Protein AF-K1TZE6-F1 (afdb_monomer)

Radius of gyration: 14.17 Å; Cα contacts (8 Å, |Δi|>4): 193; chains: 1; bounding box: 41×31×33 Å

Structure (mmCIF, N/CA/C/O backbone):
data_AF-K1TZE6-F1
#
_entry.id   AF-K1TZE6-F1
#
loop_
_atom_site.group_PDB
_atom_site.id
_atom_site.type_symbol
_atom_site.label_atom_id
_atom_site.label_alt_id
_atom_site.label_comp_id
_atom_site.label_asym_id
_atom_site.label_entity_id
_atom_site.label_seq_id
_atom_site.pdbx_PDB_ins_code
_atom_site.Cartn_x
_atom_site.Cartn_y
_atom_site.Cartn_z
_atom_site.occupancy
_atom_site.B_iso_or_equiv
_atom_site.auth_seq_id
_atom_site.auth_comp_id
_atom_site.auth_asym_id
_atom_site.auth_atom_id
_atom_site.pdbx_PDB_model_num
ATOM 1 N N . SER A 1 1 ? 0.330 11.612 10.617 1.00 61.56 1 SER A N 1
ATOM 2 C CA . SER A 1 1 ? -0.274 10.270 10.456 1.00 61.56 1 SER A CA 1
ATOM 3 C C . SER A 1 1 ? -0.249 9.932 8.981 1.00 61.56 1 SER A C 1
ATOM 5 O O . SER A 1 1 ? -0.617 10.808 8.210 1.00 61.56 1 SER A O 1
ATOM 7 N N . ALA A 1 2 ? 0.176 8.726 8.585 1.00 78.31 2 ALA A N 1
ATOM 8 C CA . ALA A 1 2 ? 0.125 8.297 7.179 1.00 78.31 2 ALA A CA 1
ATOM 9 C C . ALA A 1 2 ? -1.289 7.874 6.734 1.00 78.31 2 ALA A C 1
ATOM 11 O O . ALA A 1 2 ? -1.520 7.596 5.562 1.00 78.31 2 ALA A O 1
ATOM 12 N N . VAL A 1 3 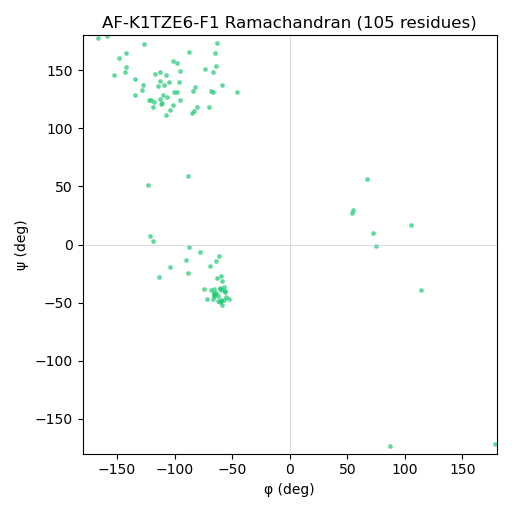? -2.233 7.826 7.682 1.00 94.31 3 VAL A N 1
ATOM 13 C CA . VAL A 1 3 ? -3.627 7.452 7.447 1.00 94.31 3 VAL A CA 1
ATOM 14 C C . VAL A 1 3 ? -4.480 8.700 7.248 1.00 94.31 3 VAL A C 1
ATOM 16 O O . VAL A 1 3 ? -4.539 9.557 8.138 1.00 94.31 3 VAL A O 1
ATOM 19 N N . ARG A 1 4 ? -5.187 8.757 6.121 1.00 96.56 4 ARG A N 1
ATOM 20 C CA . ARG A 1 4 ? -6.282 9.690 5.855 1.00 96.56 4 ARG A CA 1
ATOM 21 C C . ARG A 1 4 ? -7.608 8.964 6.055 1.00 96.56 4 ARG A C 1
ATOM 23 O O . ARG A 1 4 ? -7.798 7.888 5.508 1.00 96.56 4 ARG A O 1
ATOM 30 N N . TYR A 1 5 ? -8.533 9.558 6.800 1.00 97.62 5 TYR A N 1
ATOM 31 C CA . TYR A 1 5 ? -9.884 9.017 6.951 1.00 97.62 5 TYR A CA 1
ATOM 32 C C . TYR A 1 5 ? -10.880 9.826 6.124 1.00 97.62 5 TYR A C 1
ATOM 34 O O . TYR A 1 5 ? -10.803 11.056 6.083 1.00 97.62 5 TYR A O 1
ATOM 42 N N . VAL A 1 6 ? -11.820 9.128 5.500 1.00 97.81 6 VAL A N 1
ATOM 43 C CA . VAL A 1 6 ? -12.963 9.689 4.778 1.00 97.81 6 VAL A CA 1
ATOM 44 C C . VAL A 1 6 ? -14.218 9.014 5.313 1.00 97.81 6 VAL A C 1
ATOM 46 O O . VAL A 1 6 ? -14.244 7.796 5.458 1.00 97.81 6 VAL A O 1
ATOM 49 N N . VAL A 1 7 ? -15.251 9.791 5.632 1.00 98.12 7 VAL A N 1
ATOM 50 C CA . VAL A 1 7 ? -16.551 9.253 6.051 1.00 98.12 7 VAL A CA 1
ATOM 51 C C . VAL A 1 7 ? -17.559 9.553 4.955 1.00 98.12 7 VAL A C 1
ATOM 53 O O . VAL A 1 7 ? -17.739 10.709 4.584 1.00 98.12 7 VAL A O 1
ATOM 56 N N . THR A 1 8 ? -18.183 8.513 4.414 1.00 97.12 8 THR A N 1
ATOM 57 C CA . THR A 1 8 ? -19.178 8.619 3.342 1.00 97.12 8 THR A CA 1
ATOM 58 C C . THR A 1 8 ? -20.143 7.440 3.410 1.00 97.12 8 THR A C 1
ATOM 60 O O . THR A 1 8 ? -19.758 6.352 3.834 1.00 97.12 8 THR A O 1
ATOM 63 N N . GLY A 1 9 ? -21.415 7.649 3.058 1.00 96.31 9 GLY A N 1
ATOM 64 C CA . GLY A 1 9 ? -22.432 6.586 3.078 1.00 96.31 9 GLY A CA 1
ATOM 65 C C . GLY A 1 9 ? -22.580 5.873 4.432 1.00 96.31 9 GLY A C 1
ATOM 66 O O . GLY A 1 9 ? -22.854 4.678 4.468 1.00 96.31 9 GLY A O 1
ATOM 67 N N . GLY A 1 10 ? -22.319 6.568 5.546 1.00 97.56 10 GLY A N 1
ATOM 68 C CA . GLY A 1 10 ? -22.339 5.978 6.892 1.00 97.56 10 GLY A CA 1
ATOM 69 C C . GLY A 1 10 ? -21.170 5.036 7.207 1.00 97.56 10 GLY A C 1
ATOM 70 O O . GLY A 1 10 ? -21.197 4.371 8.237 1.00 97.56 10 GLY A O 1
ATOM 71 N N . ARG A 1 11 ? -20.144 4.973 6.350 1.00 98.25 11 ARG A N 1
ATOM 72 C CA . ARG A 1 11 ? -18.930 4.169 6.540 1.00 98.25 11 ARG A CA 1
ATOM 73 C C . ARG A 1 11 ? -17.700 5.061 6.643 1.00 98.25 11 ARG A C 1
ATOM 75 O O . ARG A 1 11 ? -17.611 6.103 5.994 1.00 98.25 11 ARG A O 1
ATOM 82 N N . LYS A 1 12 ? -16.724 4.638 7.437 1.00 98.56 12 LYS A N 1
ATOM 83 C CA . LYS A 1 12 ? -15.401 5.247 7.548 1.00 98.56 12 LYS A CA 1
ATOM 84 C C . LYS A 1 12 ? -14.396 4.427 6.746 1.00 98.56 12 LYS A C 1
ATOM 86 O O . LYS A 1 12 ? -14.151 3.265 7.047 1.00 98.56 12 LYS A O 1
ATOM 91 N N . ILE A 1 13 ? -13.773 5.069 5.771 1.00 98.62 13 ILE A N 1
ATOM 92 C CA . ILE A 1 13 ? -12.729 4.507 4.919 1.00 98.62 13 ILE A CA 1
ATOM 93 C C . ILE A 1 13 ? -11.395 5.113 5.351 1.00 98.62 13 ILE A C 1
ATOM 95 O O . ILE A 1 13 ? -11.258 6.336 5.432 1.00 98.62 13 ILE A O 1
ATOM 99 N N . ALA A 1 14 ? -10.412 4.272 5.643 1.00 98.56 14 ALA A N 1
ATOM 100 C CA . ALA A 1 14 ? -9.035 4.678 5.859 1.00 98.56 14 ALA A CA 1
ATOM 101 C C . ALA A 1 14 ? -8.219 4.464 4.586 1.00 98.56 14 ALA A C 1
ATOM 103 O O . ALA A 1 14 ? -8.235 3.386 4.006 1.00 98.56 14 ALA A O 1
ATOM 104 N N . ILE A 1 15 ? -7.463 5.476 4.183 1.00 98.38 15 ILE A N 1
ATOM 105 C CA . ILE A 1 15 ? -6.495 5.406 3.094 1.00 98.38 15 ILE A CA 1
ATOM 106 C C . ILE A 1 15 ? -5.115 5.532 3.726 1.00 98.38 15 ILE A C 1
ATOM 108 O O . ILE A 1 15 ? -4.832 6.523 4.404 1.00 98.38 15 ILE A O 1
ATOM 112 N N . VAL A 1 16 ? -4.270 4.525 3.534 1.00 97.81 16 VAL A N 1
ATOM 113 C CA . VAL A 1 16 ? -2.883 4.528 4.004 1.00 97.81 16 VAL A CA 1
ATOM 114 C C . VAL A 1 16 ? -1.990 4.563 2.777 1.00 97.81 16 VAL A C 1
ATOM 116 O O . VAL A 1 16 ? -2.141 3.719 1.897 1.00 97.81 16 VAL A O 1
ATOM 119 N N . SER A 1 17 ? -1.090 5.542 2.695 1.00 96.50 17 SER A N 1
ATOM 120 C CA . SER A 1 17 ? -0.255 5.740 1.507 1.00 96.50 17 SER A CA 1
ATOM 121 C C . SER A 1 17 ? 1.221 5.489 1.785 1.00 96.50 17 SER A C 1
ATOM 123 O O . SER A 1 17 ? 1.749 5.950 2.800 1.00 96.50 17 SER A O 1
ATOM 125 N N . ALA A 1 18 ? 1.888 4.791 0.868 1.00 95.38 18 ALA A N 1
ATOM 126 C CA . ALA A 1 18 ? 3.328 4.559 0.906 1.00 95.38 18 ALA A CA 1
ATOM 127 C C . ALA A 1 18 ? 3.945 4.614 -0.496 1.00 95.38 18 ALA A C 1
ATOM 129 O O . ALA A 1 18 ? 3.247 4.560 -1.509 1.00 95.38 18 ALA A O 1
ATOM 130 N N . THR A 1 19 ? 5.268 4.732 -0.538 1.00 94.12 19 THR A N 1
ATOM 131 C CA . THR A 1 19 ? 6.042 4.763 -1.775 1.00 94.12 19 THR A CA 1
ATOM 132 C C . THR A 1 19 ? 7.159 3.724 -1.750 1.00 94.12 19 THR A C 1
ATOM 134 O O . THR A 1 19 ? 7.820 3.550 -0.724 1.00 94.12 19 THR A O 1
ATOM 137 N N . GLU A 1 20 ? 7.349 3.026 -2.862 1.00 92.94 20 GLU A N 1
ATOM 138 C CA . GLU A 1 20 ? 8.433 2.060 -3.074 1.00 92.94 20 GLU A CA 1
ATOM 139 C C . GLU A 1 20 ? 9.546 2.632 -3.969 1.00 92.94 20 GLU A C 1
ATOM 141 O O . GLU A 1 20 ? 10.679 2.162 -3.907 1.00 92.94 20 GLU A O 1
ATOM 146 N N . ILE A 1 21 ? 9.245 3.683 -4.741 1.00 87.06 21 ILE A N 1
ATOM 147 C CA . ILE A 1 21 ? 10.136 4.224 -5.774 1.00 87.06 21 ILE A CA 1
ATOM 148 C C . ILE A 1 21 ? 11.423 4.805 -5.204 1.00 87.06 21 ILE A C 1
ATOM 150 O O . ILE A 1 21 ? 11.564 5.109 -4.017 1.00 87.06 21 ILE A O 1
ATOM 154 N N . GLU A 1 22 ? 12.348 5.000 -6.144 1.00 79.06 22 GLU A N 1
ATOM 155 C CA . GLU A 1 22 ? 13.752 5.295 -5.910 1.00 79.06 22 GLU A CA 1
ATOM 156 C C . GLU A 1 22 ? 14.489 4.108 -5.265 1.00 79.06 22 GLU A C 1
ATOM 158 O O . GLU A 1 22 ? 15.113 4.195 -4.207 1.00 79.06 22 GLU A O 1
ATOM 163 N N . ARG A 1 23 ? 14.428 2.960 -5.949 1.00 71.44 23 ARG A N 1
ATOM 164 C CA . ARG A 1 23 ? 15.121 1.728 -5.538 1.00 71.44 23 ARG A CA 1
ATOM 165 C C . ARG A 1 23 ? 16.636 1.905 -5.426 1.00 71.44 23 ARG A C 1
ATOM 167 O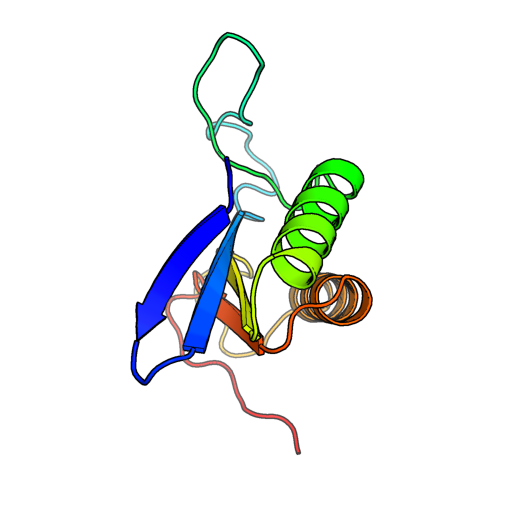 O . ARG A 1 23 ? 17.267 1.257 -4.601 1.00 71.44 23 ARG A O 1
ATOM 174 N N . PHE A 1 24 ? 17.203 2.788 -6.251 1.00 71.44 24 PHE A N 1
ATOM 175 C CA . PHE A 1 24 ? 18.653 2.973 -6.388 1.00 71.44 24 PHE A CA 1
ATOM 176 C C . PHE A 1 24 ? 19.157 4.336 -5.910 1.00 71.44 24 PHE A C 1
ATOM 178 O O . PHE A 1 24 ? 20.301 4.462 -5.486 1.00 71.44 24 PHE A O 1
ATOM 185 N N . TYR A 1 25 ? 18.308 5.359 -5.969 1.00 72.94 25 TYR A N 1
ATOM 186 C CA . TYR A 1 25 ? 18.635 6.713 -5.535 1.00 72.94 25 TYR A CA 1
ATOM 187 C C . TYR A 1 25 ? 17.789 7.044 -4.305 1.00 72.94 25 TYR A C 1
ATOM 189 O O . TYR A 1 25 ? 16.691 6.534 -4.165 1.00 72.94 25 TYR A O 1
ATOM 197 N N . HIS A 1 26 ? 18.264 7.856 -3.366 1.00 77.94 26 HIS A N 1
ATOM 198 C CA . HIS A 1 26 ? 17.514 8.138 -2.132 1.00 77.94 26 HIS A CA 1
ATOM 199 C C . HIS A 1 26 ? 17.272 9.636 -1.956 1.00 77.94 26 HIS A C 1
ATOM 201 O O . HIS A 1 26 ? 17.568 10.211 -0.907 1.00 77.94 26 HIS A O 1
ATOM 207 N N . PHE A 1 27 ? 16.740 10.276 -3.000 1.00 84.12 27 PHE A N 1
ATOM 208 C CA . PHE A 1 27 ? 16.410 11.698 -2.959 1.00 84.12 27 PHE A CA 1
ATOM 209 C C . PHE A 1 27 ? 15.188 11.954 -2.072 1.00 84.12 27 PHE A C 1
ATOM 211 O O . PHE A 1 27 ? 15.236 12.810 -1.182 1.00 84.12 27 PHE A O 1
ATOM 218 N N . THR A 1 28 ? 14.122 11.169 -2.232 1.00 86.38 28 THR A N 1
ATOM 219 C CA . THR A 1 28 ? 12.907 11.279 -1.429 1.00 86.38 28 THR A CA 1
ATOM 220 C C . THR A 1 28 ? 13.182 10.822 -0.004 1.00 86.38 28 THR A C 1
ATOM 222 O O . THR A 1 28 ? 13.518 9.669 0.277 1.00 86.38 28 THR A O 1
ATOM 225 N N . GLN A 1 29 ? 13.013 11.750 0.930 1.00 90.06 29 GLN A N 1
ATOM 226 C CA . GLN A 1 29 ? 13.316 11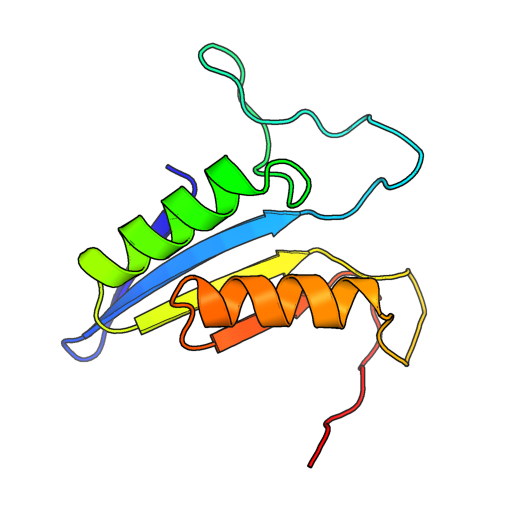.528 2.336 1.00 90.06 29 GLN A CA 1
ATOM 227 C C . GLN A 1 29 ? 12.165 10.806 3.038 1.00 90.06 29 GLN A C 1
ATOM 229 O O . GLN A 1 29 ? 10.996 11.171 2.888 1.00 90.06 29 GLN A O 1
ATOM 234 N N . LYS A 1 30 ? 12.496 9.795 3.850 1.00 90.38 30 LYS A N 1
ATOM 235 C CA . LYS A 1 30 ? 11.523 9.189 4.765 1.00 90.38 30 LYS A CA 1
ATOM 236 C C . LYS A 1 30 ? 11.101 10.189 5.843 1.00 90.38 30 L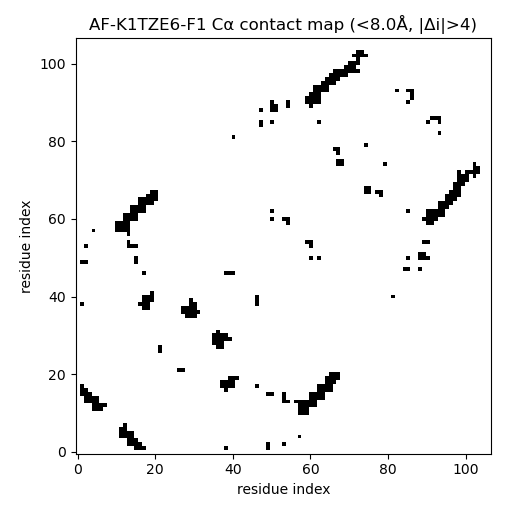YS A C 1
ATOM 238 O O . LYS A 1 30 ? 11.914 11.007 6.270 1.00 90.38 30 LYS A O 1
ATOM 243 N N . ALA A 1 31 ? 9.858 10.092 6.306 1.00 90.81 31 ALA A N 1
ATOM 244 C CA . ALA A 1 31 ? 9.393 10.870 7.450 1.00 90.81 31 ALA A CA 1
ATOM 245 C C . ALA A 1 31 ? 10.239 10.568 8.701 1.00 90.81 31 ALA A C 1
ATOM 247 O O . ALA A 1 31 ? 10.560 9.413 8.987 1.00 90.81 31 ALA A O 1
ATOM 248 N N . GLN A 1 32 ? 10.588 11.611 9.450 1.00 88.62 32 GLN A N 1
ATOM 249 C CA . GLN A 1 32 ? 11.296 11.521 10.727 1.00 88.62 32 GLN A CA 1
ATOM 250 C C . GLN A 1 32 ? 10.513 12.283 11.799 1.00 88.62 32 GLN A C 1
ATOM 252 O O . GLN A 1 32 ? 9.540 12.972 11.500 1.00 88.62 32 GLN A O 1
ATOM 257 N N . LYS A 1 33 ? 10.945 12.177 13.060 1.00 87.69 33 LYS A N 1
ATOM 258 C CA . LYS A 1 33 ? 10.289 12.853 14.189 1.00 87.69 33 LYS A CA 1
ATOM 2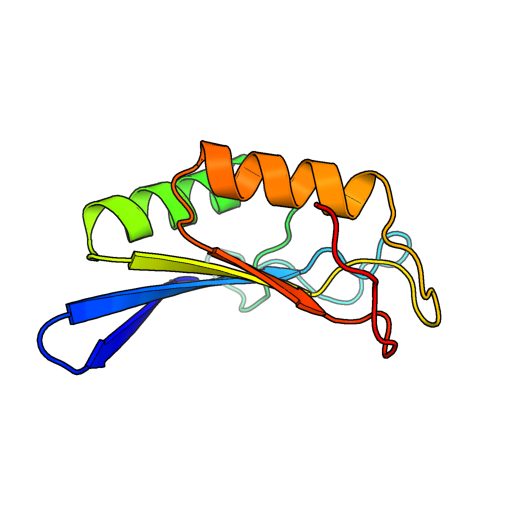59 C C . LYS A 1 33 ? 10.184 14.371 13.984 1.00 87.69 33 LYS A C 1
ATOM 261 O O . LYS A 1 33 ? 9.158 14.956 14.305 1.00 87.69 33 LYS A O 1
ATOM 266 N N . GLU A 1 34 ? 11.235 14.976 13.441 1.00 93.81 34 GLU A N 1
ATOM 267 C CA . GLU A 1 34 ? 11.395 16.435 13.347 1.00 93.81 34 GLU A CA 1
ATOM 268 C C . GLU A 1 34 ? 11.504 16.929 11.897 1.00 93.81 34 GLU A C 1
ATOM 270 O O . GLU A 1 34 ? 11.672 18.121 11.655 1.00 93.81 34 GLU A O 1
ATOM 275 N N . LYS A 1 35 ? 11.387 16.029 10.911 1.00 91.75 35 LYS A N 1
ATOM 276 C CA . LYS A 1 35 ? 11.508 16.364 9.489 1.00 91.75 35 LYS A CA 1
ATOM 277 C C . LYS A 1 35 ? 10.390 15.707 8.675 1.00 91.75 35 LYS A C 1
ATOM 279 O O . LYS A 1 35 ? 10.209 14.488 8.781 1.00 91.75 35 LYS A O 1
ATOM 284 N N . PRO A 1 36 ? 9.656 16.475 7.848 1.00 90.88 36 PRO A N 1
ATOM 285 C CA . PRO A 1 36 ? 8.640 15.912 6.973 1.00 90.88 36 PRO A CA 1
ATOM 286 C C . PRO A 1 36 ? 9.265 14.978 5.932 1.00 90.88 36 PRO A C 1
ATOM 288 O O . PRO A 1 36 ? 10.426 15.118 5.549 1.00 90.88 36 PRO A O 1
ATOM 291 N N . GLY A 1 37 ? 8.467 14.026 5.463 1.00 92.25 37 GLY A N 1
ATOM 292 C CA . GLY A 1 37 ? 8.876 13.064 4.452 1.00 92.25 37 GLY A CA 1
ATOM 293 C C . GLY A 1 37 ? 7.763 12.072 4.150 1.00 92.25 37 GLY A C 1
ATOM 294 O O . GLY A 1 37 ? 6.634 12.217 4.624 1.00 92.25 37 GLY A O 1
ATOM 295 N N . VAL A 1 38 ? 8.097 11.051 3.370 1.00 92.75 38 VAL A N 1
ATOM 296 C CA . VAL A 1 38 ? 7.148 10.022 2.932 1.00 92.75 38 VAL A CA 1
ATOM 297 C C . VAL A 1 38 ? 7.239 8.769 3.797 1.00 92.75 38 VAL A C 1
ATOM 299 O O . VAL A 1 38 ? 8.276 8.468 4.399 1.00 92.75 38 VAL A O 1
ATOM 302 N N . LEU A 1 39 ? 6.154 8.000 3.828 1.00 93.62 39 LEU A N 1
ATOM 303 C CA . LEU A 1 39 ? 6.210 6.624 4.296 1.00 93.62 39 LEU A CA 1
ATOM 304 C C . LEU A 1 39 ? 6.729 5.747 3.156 1.00 93.62 39 LEU A C 1
ATOM 306 O O . LEU A 1 39 ? 6.131 5.688 2.085 1.00 93.62 39 LEU A O 1
ATOM 310 N N . LYS A 1 40 ? 7.870 5.105 3.388 1.00 93.19 40 LYS A N 1
ATOM 311 C CA . LYS A 1 40 ? 8.507 4.188 2.437 1.00 93.19 40 LYS A CA 1
ATOM 312 C C . LYS A 1 40 ? 8.137 2.739 2.755 1.00 93.19 40 LYS A C 1
ATOM 314 O O . LYS A 1 40 ? 8.128 2.394 3.936 1.00 93.19 40 LYS A O 1
ATOM 319 N N . THR A 1 41 ? 7.884 1.902 1.749 1.00 92.81 41 THR A N 1
ATOM 320 C CA . THR A 1 41 ? 7.521 0.480 1.946 1.00 92.81 41 THR A CA 1
ATOM 321 C C . THR A 1 41 ? 8.638 -0.319 2.620 1.00 92.81 41 THR A C 1
ATOM 323 O O . THR A 1 41 ? 8.356 -1.209 3.414 1.00 92.81 41 THR A O 1
ATOM 326 N N . GLN A 1 42 ? 9.898 0.084 2.421 1.00 90.69 42 GLN A N 1
ATOM 327 C CA . GLN A 1 42 ? 11.074 -0.489 3.086 1.00 90.69 42 GLN A CA 1
ATOM 328 C C . GLN A 1 42 ? 11.072 -0.268 4.616 1.00 90.69 42 GLN A C 1
ATOM 330 O O . GLN A 1 42 ? 11.836 -0.900 5.340 1.00 90.69 42 GLN A O 1
ATOM 335 N N . GLN A 1 43 ? 10.218 0.622 5.142 1.00 91.62 43 GLN A N 1
ATOM 336 C CA . GLN A 1 43 ? 9.962 0.756 6.582 1.00 91.62 43 GLN A CA 1
ATOM 337 C C . GLN A 1 43 ? 8.830 -0.185 7.003 1.00 91.62 43 GLN A C 1
ATOM 339 O O . GLN A 1 43 ? 7.797 0.254 7.511 1.00 91.62 43 GLN A O 1
ATOM 344 N N . GLU A 1 44 ? 9.032 -1.478 6.768 1.00 92.12 44 GLU A N 1
ATOM 345 C CA . GLU A 1 44 ? 7.990 -2.503 6.820 1.00 92.12 44 GLU A CA 1
ATOM 346 C C . GLU A 1 44 ? 7.186 -2.498 8.129 1.00 92.12 44 GLU A C 1
ATOM 348 O O . GLU A 1 44 ? 5.956 -2.480 8.113 1.00 92.12 44 GLU A O 1
ATOM 353 N N . GLU A 1 45 ? 7.866 -2.427 9.273 1.00 94.00 45 GLU A N 1
ATOM 354 C CA . GLU A 1 45 ? 7.213 -2.415 10.587 1.00 94.00 45 GLU A CA 1
ATOM 355 C C . GLU A 1 45 ? 6.362 -1.163 10.816 1.00 94.00 45 GLU A C 1
ATOM 357 O O . GLU A 1 45 ? 5.263 -1.233 11.375 1.00 94.00 45 GLU A O 1
ATOM 362 N N . VAL A 1 46 ? 6.832 -0.005 10.341 1.00 93.31 46 VAL A N 1
ATOM 363 C CA . VAL A 1 46 ? 6.060 1.241 10.401 1.00 93.31 46 VAL A CA 1
ATOM 364 C C . VAL A 1 46 ? 4.842 1.119 9.492 1.00 93.31 46 VAL A C 1
ATOM 366 O O . VAL A 1 46 ? 3.729 1.401 9.928 1.00 93.31 46 VAL A O 1
ATOM 369 N N . TRP A 1 47 ? 5.027 0.631 8.266 1.00 93.62 47 TRP A N 1
ATOM 370 C CA . TRP A 1 47 ? 3.950 0.439 7.300 1.00 93.62 47 TRP A CA 1
ATOM 371 C C . TRP A 1 47 ? 2.855 -0.501 7.825 1.00 93.62 47 TRP A C 1
ATOM 373 O O . TRP A 1 47 ? 1.686 -0.114 7.912 1.00 93.62 47 TRP A O 1
ATOM 383 N N . LYS A 1 48 ? 3.237 -1.694 8.297 1.00 96.00 48 LYS A N 1
ATOM 384 C CA . LYS A 1 48 ? 2.330 -2.666 8.925 1.00 96.00 48 LYS A CA 1
ATOM 385 C C . LYS A 1 48 ? 1.588 -2.067 10.116 1.00 96.00 48 LYS A C 1
ATOM 387 O O . LYS A 1 48 ? 0.398 -2.325 10.295 1.00 96.00 48 LYS A O 1
ATOM 392 N N . LYS A 1 49 ? 2.266 -1.271 10.949 1.00 96.25 49 LYS A N 1
ATOM 393 C CA . LYS A 1 49 ? 1.646 -0.612 12.105 1.00 96.25 49 LYS A CA 1
ATOM 394 C C . LYS A 1 49 ? 0.579 0.400 11.684 1.00 96.25 49 LYS A C 1
ATOM 396 O O . LYS A 1 49 ? -0.475 0.449 12.318 1.00 96.25 49 LYS A O 1
ATOM 401 N N . GLU A 1 50 ? 0.822 1.188 10.637 1.00 96.81 50 GLU A N 1
ATOM 402 C CA . GLU A 1 50 ? -0.154 2.155 10.119 1.00 96.81 50 GLU A CA 1
ATOM 403 C C . GLU A 1 50 ? -1.391 1.448 9.542 1.00 96.81 50 GLU A C 1
ATOM 405 O O . GLU A 1 50 ? -2.510 1.841 9.875 1.00 96.81 50 GLU A O 1
ATOM 410 N N . LEU A 1 51 ? -1.207 0.362 8.778 1.00 97.88 51 LEU A N 1
ATOM 411 C CA . LEU A 1 51 ? -2.303 -0.467 8.253 1.00 97.88 51 LEU A CA 1
ATOM 412 C C . LEU A 1 51 ? -3.128 -1.118 9.372 1.00 97.88 51 LEU A C 1
ATOM 414 O O . LEU A 1 51 ? -4.349 -0.970 9.412 1.00 97.88 51 LEU A O 1
ATOM 418 N N . LYS A 1 52 ? -2.471 -1.744 10.357 1.00 97.88 52 LYS A N 1
ATOM 419 C CA . LYS A 1 52 ? -3.155 -2.325 11.525 1.00 97.88 52 LYS A CA 1
ATOM 420 C C . LYS A 1 52 ? -3.909 -1.265 12.325 1.00 97.88 52 LYS A C 1
ATO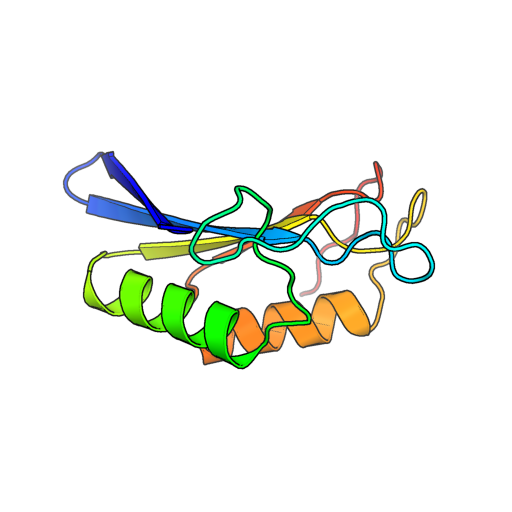M 422 O O . LYS A 1 52 ? -5.001 -1.528 12.828 1.00 97.88 52 LYS A O 1
ATOM 427 N N . ARG A 1 53 ? -3.349 -0.057 12.464 1.00 97.38 53 ARG A N 1
ATOM 428 C CA . ARG A 1 53 ? -4.046 1.059 13.117 1.00 97.38 53 ARG A CA 1
ATOM 429 C C . ARG A 1 53 ? -5.260 1.495 12.304 1.00 97.38 53 ARG A C 1
ATOM 431 O O . ARG A 1 53 ? -6.311 1.694 12.903 1.00 97.38 53 ARG A O 1
ATOM 438 N N . ALA A 1 54 ? -5.134 1.624 10.986 1.00 98.06 54 ALA A N 1
ATOM 439 C CA . ALA A 1 54 ? -6.249 1.948 10.103 1.00 98.06 54 ALA A CA 1
ATOM 440 C C . ALA A 1 54 ? -7.380 0.919 10.246 1.00 98.06 54 ALA A C 1
ATOM 442 O O . ALA A 1 54 ? -8.517 1.309 10.513 1.00 98.06 54 ALA A O 1
ATOM 443 N N . LYS A 1 55 ? -7.057 -0.382 10.215 1.00 98.31 55 LYS A N 1
ATOM 444 C CA . LYS A 1 55 ? -8.047 -1.463 10.344 1.00 98.31 55 LYS A CA 1
ATOM 445 C C . LYS A 1 55 ? -8.812 -1.427 11.664 1.00 98.31 55 LYS A C 1
ATOM 447 O O . LYS A 1 55 ? -10.011 -1.653 11.683 1.00 98.31 55 LYS A O 1
ATOM 452 N N . LYS A 1 56 ? -8.147 -1.080 12.769 1.00 98.06 56 LYS A N 1
ATOM 453 C CA . LYS A 1 56 ? -8.808 -0.929 14.080 1.00 98.06 56 LYS A CA 1
ATOM 454 C C . LYS A 1 56 ? -9.757 0.272 14.167 1.00 98.06 56 LYS A C 1
ATOM 456 O O . LYS A 1 56 ? -10.552 0.330 15.096 1.00 98.06 56 LYS A O 1
ATOM 461 N N . ASN A 1 57 ? -9.633 1.254 13.274 1.00 97.94 57 ASN A N 1
ATOM 462 C CA . ASN A 1 57 ? -10.291 2.559 13.399 1.00 97.94 57 ASN A CA 1
ATOM 463 C C . ASN A 1 57 ? -11.214 2.906 12.220 1.00 97.94 57 ASN A C 1
ATOM 465 O O . ASN A 1 57 ? -11.670 4.048 12.142 1.00 97.94 57 ASN A O 1
ATOM 469 N N . SER A 1 58 ? -11.464 1.979 11.294 1.00 98.44 58 SER A N 1
ATOM 470 C CA . SER A 1 58 ? -12.270 2.200 10.087 1.00 98.44 58 SER A CA 1
ATOM 471 C C . SER A 1 58 ? -13.002 0.927 9.666 1.00 98.44 58 SER A C 1
ATOM 473 O O . SER A 1 58 ? -12.618 -0.166 10.073 1.00 98.44 58 SER A O 1
ATOM 475 N N . ASP A 1 59 ? -14.052 1.079 8.860 1.00 98.62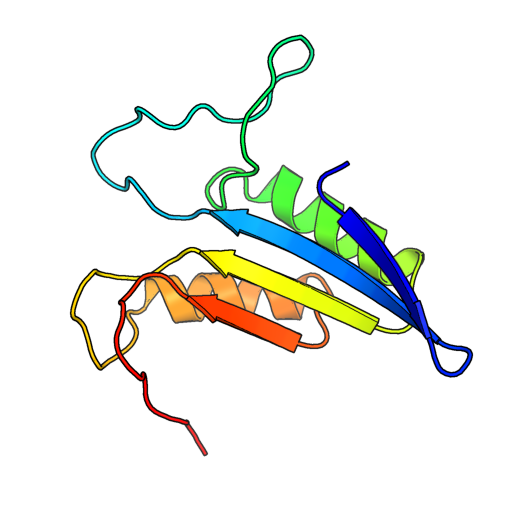 59 ASP A N 1
ATOM 476 C CA . ASP A 1 59 ? -14.795 -0.046 8.287 1.00 98.62 59 ASP A CA 1
ATOM 477 C C . ASP A 1 59 ? -14.005 -0.707 7.151 1.00 98.62 59 ASP A C 1
ATOM 479 O O . ASP A 1 59 ? -14.005 -1.931 7.027 1.00 98.62 59 ASP A O 1
ATOM 483 N N . TYR A 1 60 ? -13.311 0.110 6.351 1.00 98.62 60 TYR A N 1
ATOM 484 C CA . TYR A 1 60 ? -12.520 -0.328 5.202 1.00 98.62 60 TYR A CA 1
ATOM 485 C C . TYR A 1 60 ? -11.154 0.349 5.169 1.00 98.62 60 TYR A C 1
ATOM 487 O O . TYR A 1 60 ? -11.043 1.548 5.435 1.00 98.62 60 TYR A O 1
ATOM 495 N N . VAL A 1 61 ? -10.133 -0.399 4.760 1.00 98.75 61 VAL A N 1
ATOM 496 C CA . VAL A 1 61 ? -8.761 0.081 4.587 1.00 98.75 61 VAL A CA 1
ATOM 497 C C . VAL A 1 61 ? -8.329 -0.062 3.131 1.00 98.75 61 VAL A C 1
ATOM 499 O O . VAL A 1 61 ? -8.285 -1.163 2.591 1.00 98.75 61 VAL A O 1
ATOM 502 N N . ILE A 1 62 ? -7.941 1.052 2.519 1.00 98.56 62 ILE A N 1
ATOM 503 C CA . ILE A 1 62 ? -7.309 1.107 1.202 1.00 98.56 62 ILE A CA 1
ATOM 504 C C . ILE A 1 62 ? -5.815 1.370 1.402 1.00 98.56 62 ILE A C 1
ATOM 506 O O . ILE A 1 62 ? -5.421 2.435 1.887 1.00 98.56 62 ILE A O 1
ATOM 510 N N . ALA A 1 63 ? -4.976 0.415 1.012 1.00 98.19 63 ALA A N 1
ATOM 511 C CA . ALA A 1 63 ? -3.543 0.632 0.860 1.00 98.19 63 ALA A CA 1
ATOM 512 C C . ALA A 1 63 ? -3.282 1.243 -0.522 1.00 98.19 63 ALA A C 1
ATOM 514 O O . ALA A 1 63 ? -3.537 0.606 -1.538 1.00 98.19 63 ALA A O 1
ATOM 515 N N . TYR A 1 64 ? -2.792 2.480 -0.571 1.00 97.44 64 TYR A N 1
ATOM 516 C CA . TYR A 1 64 ? -2.459 3.169 -1.817 1.00 97.44 64 TYR A CA 1
ATOM 517 C C . TYR A 1 64 ? -0.942 3.263 -1.965 1.00 97.44 64 TYR A C 1
ATOM 519 O O . TYR A 1 64 ? -0.287 3.979 -1.202 1.00 97.44 64 TYR A O 1
ATOM 527 N N . VAL A 1 65 ? -0.373 2.545 -2.925 1.00 96.50 65 VAL A N 1
ATOM 528 C CA . VAL A 1 65 ? 1.078 2.415 -3.049 1.00 96.50 65 VAL A CA 1
ATOM 529 C C . VAL A 1 65 ? 1.552 2.927 -4.401 1.00 96.50 65 VAL A C 1
ATOM 531 O O . VAL A 1 65 ? 1.103 2.493 -5.458 1.00 96.50 65 VAL A O 1
ATOM 534 N N . HIS A 1 66 ? 2.483 3.872 -4.364 1.00 95.56 66 HIS A N 1
ATOM 535 C CA . HIS A 1 66 ? 3.227 4.286 -5.547 1.00 95.56 66 HIS A CA 1
ATOM 536 C C . HIS A 1 66 ? 4.414 3.303 -5.684 1.00 95.56 66 HIS A C 1
ATOM 538 O O . HIS A 1 66 ? 5.241 3.244 -4.772 1.00 95.56 66 HIS A O 1
ATOM 544 N N . TRP A 1 67 ? 4.459 2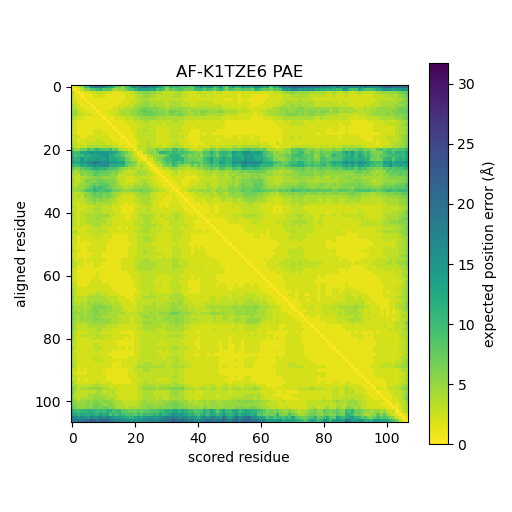.461 -6.728 1.00 95.69 67 TRP A N 1
ATOM 545 C CA . TRP A 1 67 ? 5.396 1.325 -6.870 1.00 95.69 67 TRP A CA 1
ATOM 546 C C . TRP A 1 67 ? 5.603 0.830 -8.313 1.00 95.69 67 TRP A C 1
ATOM 548 O O . TRP A 1 67 ? 4.941 1.261 -9.247 1.00 95.69 67 TRP A O 1
ATOM 558 N N . GLY A 1 68 ? 6.449 -0.178 -8.501 1.00 94.06 68 GLY A N 1
ATOM 559 C CA . GLY A 1 68 ? 6.634 -0.834 -9.797 1.00 94.06 68 GLY A CA 1
ATOM 560 C C . GLY A 1 68 ? 7.672 -0.136 -10.670 1.00 94.06 68 GLY A C 1
ATOM 561 O O . GLY A 1 68 ? 8.388 0.755 -10.225 1.00 94.06 68 GLY A O 1
ATOM 562 N N . THR A 1 69 ? 7.800 -0.587 -11.916 1.00 92.88 69 THR A N 1
ATOM 563 C CA . THR A 1 69 ? 8.832 -0.095 -12.843 1.00 92.88 69 THR A CA 1
ATOM 564 C C . THR A 1 69 ? 8.207 0.737 -13.961 1.00 92.88 69 THR A C 1
ATOM 566 O O . THR A 1 69 ? 7.287 0.269 -14.634 1.00 92.88 69 THR A O 1
ATOM 569 N N . GLU A 1 70 ? 8.737 1.943 -14.185 1.00 92.88 70 GLU A N 1
ATOM 570 C CA . GLU A 1 70 ? 8.326 2.866 -15.254 1.00 92.88 70 GLU A CA 1
ATOM 571 C C . GLU A 1 70 ? 8.182 2.149 -16.611 1.00 92.88 70 GLU A C 1
ATOM 573 O O . GLU A 1 70 ? 9.056 1.391 -17.044 1.00 92.88 70 GLU A O 1
ATOM 578 N N . GLY A 1 71 ? 7.058 2.377 -17.292 1.00 94.00 71 GLY A N 1
ATOM 579 C CA . GLY A 1 71 ? 6.794 1.865 -18.636 1.00 94.00 71 GLY A CA 1
ATOM 580 C C . GLY A 1 71 ? 6.449 0.374 -18.723 1.00 94.00 71 GLY A C 1
ATOM 581 O O . GLY A 1 71 ? 6.179 -0.114 -19.824 1.00 94.00 71 GLY A O 1
ATOM 582 N N . LYS A 1 72 ? 6.427 -0.376 -17.612 1.00 93.31 72 LYS A N 1
ATOM 583 C CA . LYS A 1 72 ? 6.099 -1.811 -17.633 1.00 93.31 72 LYS A CA 1
ATOM 584 C C . LYS A 1 72 ? 4.591 -2.062 -17.614 1.00 93.31 72 LYS A C 1
ATOM 586 O O . LYS A 1 72 ? 3.863 -1.533 -16.781 1.00 93.31 72 LYS A O 1
ATOM 591 N N . ILE A 1 73 ? 4.145 -2.943 -18.511 1.00 93.75 73 ILE A N 1
ATOM 592 C CA . ILE A 1 73 ? 2.749 -3.411 -18.618 1.00 93.75 73 ILE A CA 1
ATOM 593 C C . ILE A 1 73 ? 2.454 -4.656 -17.763 1.00 93.75 73 ILE A C 1
ATOM 595 O O . ILE A 1 73 ? 1.298 -5.003 -17.556 1.00 93.75 73 ILE A O 1
ATOM 599 N N . HIS A 1 74 ? 3.492 -5.319 -17.254 1.00 93.31 74 HIS A N 1
ATOM 600 C CA . HIS A 1 74 ? 3.375 -6.428 -16.308 1.00 93.31 74 HIS A CA 1
ATOM 601 C C . HIS A 1 74 ? 3.934 -5.983 -14.962 1.00 93.31 74 HIS A C 1
ATOM 603 O O . HIS A 1 74 ? 4.935 -5.258 -14.923 1.00 93.31 74 HIS A O 1
ATOM 609 N N . TYR A 1 75 ? 3.274 -6.386 -13.880 1.00 93.06 75 TYR A N 1
ATOM 610 C CA . TYR A 1 75 ? 3.747 -6.108 -12.532 1.00 93.06 75 TYR A CA 1
ATOM 611 C C . TYR A 1 75 ? 4.955 -6.991 -12.186 1.00 93.06 75 TYR A C 1
ATOM 613 O O . TYR A 1 75 ? 5.119 -8.088 -12.722 1.00 93.06 75 TYR A O 1
ATOM 621 N N . GLY A 1 76 ? 5.828 -6.485 -11.317 1.00 92.56 76 GLY A N 1
ATOM 622 C CA . GLY A 1 76 ? 6.965 -7.236 -10.781 1.00 92.56 76 GLY A CA 1
ATOM 623 C C . GLY A 1 76 ? 6.615 -8.036 -9.525 1.00 92.56 76 GLY A C 1
ATOM 624 O O . GLY A 1 76 ? 5.597 -7.784 -8.878 1.00 92.56 76 GLY A O 1
ATOM 625 N N . GLN A 1 77 ? 7.498 -8.965 -9.149 1.00 94.06 77 GLN A N 1
ATOM 626 C CA . GLN A 1 77 ? 7.377 -9.745 -7.909 1.00 94.06 77 GLN A CA 1
ATOM 627 C C . GLN A 1 77 ? 7.308 -8.840 -6.666 1.00 94.06 77 GLN A C 1
ATOM 629 O O . GLN A 1 77 ? 6.531 -9.088 -5.748 1.00 94.06 77 GLN A O 1
ATOM 634 N N . ASP A 1 78 ? 8.050 -7.737 -6.666 1.00 92.75 78 ASP A N 1
ATOM 635 C CA . ASP A 1 78 ? 8.025 -6.735 -5.601 1.00 92.75 78 ASP A CA 1
ATOM 636 C C . ASP A 1 78 ? 6.625 -6.131 -5.391 1.00 92.75 78 ASP A C 1
ATOM 638 O O . ASP A 1 78 ? 6.188 -5.949 -4.255 1.00 92.75 78 ASP A O 1
ATOM 642 N N . GLN A 1 79 ? 5.881 -5.877 -6.473 1.00 94.94 79 GLN A N 1
ATOM 643 C CA . GLN A 1 79 ? 4.518 -5.358 -6.380 1.00 94.94 79 GLN A CA 1
ATOM 644 C C . GLN A 1 79 ? 3.600 -6.395 -5.728 1.00 94.94 79 GLN A C 1
ATOM 646 O O . GLN A 1 79 ? 2.809 -6.043 -4.852 1.00 94.94 79 GLN A O 1
ATOM 651 N N . THR A 1 80 ? 3.737 -7.672 -6.106 1.00 94.88 80 THR A N 1
ATOM 652 C CA . THR A 1 80 ? 2.949 -8.758 -5.508 1.00 94.88 80 THR A CA 1
ATOM 653 C C . THR A 1 80 ? 3.288 -8.969 -4.034 1.00 94.88 80 THR A C 1
ATOM 655 O O . THR A 1 80 ? 2.377 -9.085 -3.224 1.00 94.88 80 THR A O 1
ATOM 658 N N . GLU A 1 81 ? 4.564 -8.917 -3.646 1.00 95.69 81 GLU A N 1
ATOM 659 C CA . GLU A 1 81 ? 4.996 -9.080 -2.252 1.00 95.69 81 GLU A CA 1
ATOM 660 C C . GLU A 1 81 ? 4.478 -7.953 -1.349 1.00 95.69 81 GLU A C 1
ATOM 662 O O . GLU A 1 81 ? 3.982 -8.203 -0.245 1.00 95.69 81 GLU A O 1
ATOM 667 N N . ILE A 1 82 ? 4.538 -6.703 -1.821 1.00 95.75 82 ILE A N 1
ATOM 668 C CA . ILE A 1 82 ? 4.015 -5.560 -1.065 1.00 95.75 82 ILE A CA 1
ATOM 669 C C . ILE A 1 82 ? 2.485 -5.629 -0.990 1.00 95.75 82 ILE A C 1
ATOM 671 O O . ILE A 1 82 ? 1.923 -5.327 0.066 1.00 95.75 82 ILE A O 1
ATOM 675 N N . ALA A 1 83 ? 1.796 -6.041 -2.060 1.00 96.19 83 ALA A N 1
ATOM 676 C CA . ALA A 1 83 ? 0.346 -6.237 -2.041 1.00 96.19 83 ALA A CA 1
ATOM 677 C C . ALA A 1 83 ? -0.061 -7.294 -1.000 1.00 96.19 83 ALA A C 1
ATOM 679 O O . ALA A 1 83 ? -0.901 -7.021 -0.138 1.00 96.19 83 ALA A O 1
ATOM 680 N N . ASP A 1 84 ? 0.613 -8.443 -1.010 1.00 96.81 84 ASP A N 1
ATOM 681 C CA . ASP A 1 84 ? 0.432 -9.540 -0.058 1.00 96.81 84 ASP A CA 1
ATOM 682 C C . ASP A 1 84 ? 0.599 -9.079 1.391 1.00 96.81 84 ASP A C 1
ATOM 684 O O . ASP A 1 84 ? -0.194 -9.407 2.279 1.00 96.81 84 ASP A O 1
ATOM 688 N N . LEU A 1 85 ? 1.637 -8.283 1.638 1.00 96.94 85 LEU A N 1
ATOM 689 C CA . LEU A 1 85 ? 1.904 -7.693 2.938 1.00 96.94 85 LEU A CA 1
ATOM 690 C C . LEU A 1 85 ? 0.774 -6.764 3.381 1.00 96.94 85 LEU A C 1
ATOM 692 O O . LEU A 1 85 ? 0.355 -6.827 4.541 1.00 96.94 85 LEU A O 1
ATOM 696 N N . CYS A 1 86 ? 0.273 -5.917 2.479 1.00 97.62 86 CYS A N 1
ATOM 697 C CA . CYS A 1 86 ? -0.829 -5.005 2.774 1.00 97.62 86 CYS A CA 1
ATOM 698 C C . CYS A 1 86 ? -2.086 -5.774 3.194 1.00 97.62 86 CYS A C 1
ATOM 700 O O . CYS A 1 86 ? -2.676 -5.459 4.231 1.00 97.62 86 CYS A O 1
ATOM 702 N N . VAL A 1 87 ? -2.453 -6.813 2.436 1.00 97.69 87 VAL A N 1
ATOM 703 C CA . VAL A 1 87 ? -3.609 -7.675 2.730 1.00 97.69 87 VAL A CA 1
ATOM 704 C C . VAL A 1 87 ? -3.434 -8.364 4.085 1.00 97.69 87 VAL A C 1
ATOM 706 O O . VAL A 1 87 ? -4.293 -8.243 4.958 1.00 97.69 87 VAL A O 1
ATOM 709 N N . LYS A 1 88 ? -2.271 -8.984 4.334 1.00 97.75 88 LYS A N 1
ATOM 710 C CA . LYS A 1 88 ? -1.943 -9.628 5.624 1.00 97.75 88 LYS A CA 1
ATOM 711 C C . LYS A 1 88 ? -1.969 -8.649 6.807 1.00 97.75 88 LYS A C 1
ATOM 713 O O . LYS A 1 88 ? -2.206 -9.055 7.944 1.00 97.75 88 LYS A O 1
ATOM 718 N N . ALA A 1 89 ? -1.726 -7.361 6.567 1.00 97.50 89 ALA A N 1
ATOM 719 C CA . ALA A 1 89 ? -1.776 -6.311 7.584 1.00 97.50 89 ALA A CA 1
ATOM 720 C C . ALA A 1 89 ? -3.174 -5.689 7.784 1.00 97.50 89 ALA A C 1
ATOM 722 O O . ALA A 1 89 ? -3.332 -4.855 8.681 1.00 97.50 89 ALA A O 1
ATOM 723 N N . GLY A 1 90 ? -4.179 -6.114 7.011 1.00 97.50 90 GLY A N 1
ATOM 724 C CA . GLY A 1 90 ? -5.579 -5.718 7.169 1.00 97.50 90 GLY A CA 1
ATOM 725 C C . GLY A 1 90 ? -6.094 -4.716 6.138 1.00 97.50 90 GLY A C 1
ATOM 726 O O . GLY A 1 90 ? -7.116 -4.085 6.403 1.00 97.50 90 GLY A O 1
ATOM 727 N N . ALA A 1 91 ? -5.405 -4.535 5.006 1.00 98.38 91 ALA A N 1
ATOM 728 C CA . ALA A 1 91 ? -5.963 -3.812 3.866 1.00 98.38 91 ALA A CA 1
ATOM 729 C C . ALA A 1 91 ? -7.108 -4.619 3.232 1.00 98.38 91 ALA A C 1
ATOM 731 O O . ALA A 1 91 ? -6.953 -5.807 2.966 1.00 98.38 91 ALA A O 1
ATOM 732 N N . ASP A 1 92 ? -8.234 -3.959 2.970 1.00 98.56 92 ASP A N 1
ATOM 733 C CA . ASP A 1 92 ? -9.382 -4.534 2.261 1.00 98.56 92 ASP A CA 1
ATOM 734 C C . ASP A 1 92 ? -9.249 -4.343 0.738 1.00 98.56 92 ASP A C 1
ATOM 736 O O . ASP A 1 92 ? -9.802 -5.112 -0.042 1.00 98.56 92 ASP A O 1
ATOM 740 N N . ALA A 1 93 ? -8.486 -3.332 0.309 1.00 98.06 93 ALA A N 1
ATOM 741 C CA . ALA A 1 93 ? -8.095 -3.122 -1.080 1.00 98.06 93 ALA A CA 1
ATOM 742 C C . ALA A 1 93 ? -6.663 -2.582 -1.166 1.00 98.06 93 ALA A C 1
ATOM 744 O O . ALA A 1 93 ? -6.222 -1.816 -0.301 1.00 98.06 93 ALA A O 1
ATOM 745 N N . VAL A 1 94 ? -5.957 -2.936 -2.240 1.00 97.69 94 VAL A N 1
ATOM 746 C CA . VAL A 1 94 ? -4.632 -2.399 -2.561 1.00 97.69 94 VAL A CA 1
ATOM 747 C C . VAL A 1 94 ? -4.678 -1.752 -3.940 1.00 97.69 94 VAL A C 1
ATOM 749 O O . VAL A 1 94 ? -5.072 -2.385 -4.914 1.00 97.69 94 VAL A O 1
ATOM 752 N N . ILE A 1 95 ? -4.303 -0.478 -4.017 1.00 96.94 95 ILE A N 1
ATOM 753 C CA . ILE A 1 95 ? -4.312 0.315 -5.245 1.00 96.94 95 ILE A CA 1
ATOM 754 C C . ILE A 1 95 ? -2.883 0.759 -5.534 1.00 96.94 95 ILE A C 1
ATOM 756 O O . ILE A 1 95 ? -2.274 1.477 -4.741 1.00 96.94 95 ILE A O 1
ATOM 760 N N . GLY A 1 96 ? -2.364 0.316 -6.676 1.00 94.50 96 GLY A N 1
ATOM 761 C CA . GLY A 1 96 ? -1.023 0.624 -7.157 1.00 94.50 96 GLY A CA 1
ATOM 762 C C . GLY A 1 96 ? -0.994 1.703 -8.241 1.00 94.50 96 GLY A C 1
ATOM 763 O O . GLY A 1 96 ? -1.969 1.899 -8.962 1.00 94.50 96 GLY A O 1
ATOM 764 N N . GLY A 1 97 ? 0.153 2.357 -8.412 1.00 93.12 97 GLY A N 1
ATOM 765 C CA . GLY A 1 97 ? 0.442 3.254 -9.540 1.00 93.12 97 GLY A CA 1
ATOM 766 C C . GLY A 1 97 ? 1.933 3.576 -9.625 1.00 93.12 97 GLY A C 1
ATOM 767 O O . GLY A 1 97 ? 2.656 3.143 -8.742 1.00 93.12 97 GLY A O 1
ATOM 768 N N . HIS A 1 98 ? 2.355 4.354 -10.636 1.00 95.19 98 HIS A N 1
ATOM 769 C CA . HIS A 1 98 ? 3.739 4.729 -11.041 1.00 95.19 98 HIS A CA 1
ATOM 770 C C . HIS A 1 98 ? 4.202 4.180 -12.401 1.00 95.19 98 HIS A C 1
ATOM 772 O O . HIS A 1 98 ? 4.761 4.971 -13.146 1.00 95.19 98 HIS A O 1
ATOM 778 N N . PRO A 1 99 ? 3.904 2.940 -12.839 1.00 94.94 99 PRO A N 1
ATOM 779 C CA . PRO A 1 99 ? 4.400 2.446 -14.130 1.00 94.94 99 PRO A CA 1
ATOM 780 C C . PRO A 1 99 ? 3.931 3.255 -15.354 1.00 94.94 99 PRO A C 1
ATOM 782 O O . PRO A 1 99 ? 4.398 2.999 -16.460 1.00 94.94 99 PRO A O 1
ATOM 785 N N . HIS A 1 100 ? 2.981 4.187 -15.173 1.00 94.62 100 HIS A N 1
ATOM 786 C CA . HIS A 1 100 ? 2.358 5.028 -16.206 1.00 94.62 100 HIS A CA 1
ATOM 787 C C . HIS A 1 100 ? 1.768 4.221 -17.374 1.00 94.62 100 HIS A C 1
ATOM 789 O O . HIS A 1 100 ? 1.644 4.689 -18.506 1.00 94.62 100 HIS A O 1
ATOM 795 N N . ARG A 1 101 ? 1.386 2.976 -17.084 1.00 94.75 101 ARG A N 1
ATOM 796 C CA . ARG A 1 101 ? 0.811 2.006 -18.011 1.00 94.75 101 ARG A CA 1
ATOM 797 C C . ARG A 1 101 ? -0.269 1.213 -17.291 1.00 94.75 101 ARG A C 1
ATOM 799 O O . ARG A 1 101 ? -0.201 1.029 -16.077 1.00 94.75 101 ARG A O 1
ATOM 806 N N . LEU A 1 102 ? -1.246 0.727 -18.052 1.00 92.69 102 LEU A N 1
ATOM 807 C CA . LEU A 1 102 ? -2.191 -0.267 -17.554 1.00 92.69 102 LEU A CA 1
ATOM 808 C C . LEU A 1 102 ? -1.439 -1.577 -17.297 1.00 92.69 102 LEU A C 1
ATOM 810 O O . LEU A 1 102 ? -0.679 -2.030 -18.157 1.00 92.69 102 LEU A O 1
ATOM 814 N N . GLN A 1 103 ? -1.660 -2.153 -16.120 1.00 89.94 103 GLN A N 1
ATOM 815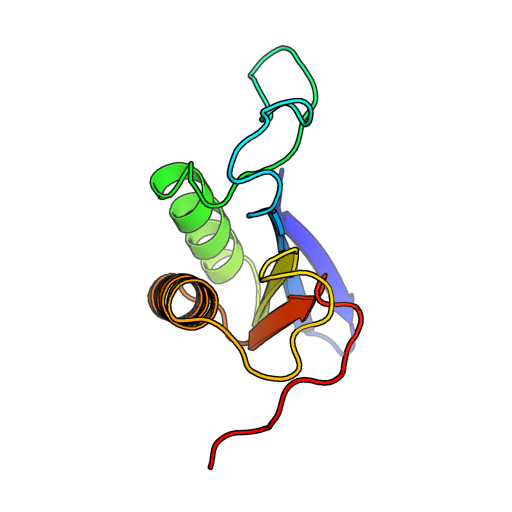 C CA . GLN A 1 103 ? -1.212 -3.495 -15.764 1.00 89.94 103 GLN A CA 1
ATOM 816 C C . GLN A 1 103 ? -2.437 -4.418 -15.727 1.00 89.94 103 GLN A C 1
ATOM 818 O O . GLN A 1 103 ? -3.544 -3.955 -15.450 1.00 89.94 103 GLN A O 1
ATOM 823 N N . GLY A 1 104 ? -2.246 -5.681 -16.116 1.00 83.75 104 GLY A N 1
ATOM 824 C CA . GLY A 1 104 ? -3.330 -6.652 -16.296 1.00 83.75 104 GLY A CA 1
ATOM 825 C C . GLY A 1 104 ? -4.110 -6.976 -15.017 1.00 83.75 104 GLY A C 1
ATOM 826 O O . GLY A 1 104 ? -3.750 -6.548 -13.923 1.00 83.75 104 GLY A O 1
ATOM 827 N N . VAL A 1 105 ? -5.183 -7.750 -15.184 1.00 80.12 105 VAL A N 1
ATOM 828 C CA . VAL A 1 105 ? -5.992 -8.312 -14.096 1.00 80.12 105 VAL A CA 1
ATOM 829 C C . VAL A 1 105 ? -5.757 -9.819 -14.033 1.00 80.12 105 VAL A C 1
ATOM 831 O O . VAL A 1 105 ? -5.726 -10.468 -15.080 1.00 80.12 105 VAL A O 1
ATOM 834 N N . ASP A 1 106 ? -5.606 -10.355 -12.826 1.00 69.44 106 ASP A N 1
ATOM 835 C CA . ASP A 1 106 ? -5.551 -11.798 -12.589 1.00 69.44 106 ASP A CA 1
ATOM 836 C C . ASP A 1 106 ? -6.941 -12.323 -12.207 1.00 69.44 106 ASP A C 1
ATOM 838 O O . ASP A 1 106 ? -7.758 -11.589 -11.643 1.00 69.44 106 ASP A O 1
ATOM 842 N N . SER A 1 107 ? -7.217 -13.580 -12.560 1.00 46.84 107 SER A N 1
ATOM 843 C CA . SER A 1 107 ? -8.486 -14.284 -12.315 1.00 46.84 107 SER A CA 1
ATOM 844 C C . SER A 1 107 ? -8.543 -14.968 -10.958 1.00 46.84 107 SER A C 1
ATOM 846 O O . SER A 1 107 ? -7.532 -15.633 -10.632 1.00 46.84 107 SER A O 1
#

Mean predicted aligned error: 3.56 Å

InterPro domains:
  IPR019079 Capsule synthesis protein, CapA [PF09587] (5-106)
  IPR029052 Metallo-dependent phosphatase-like [G3DSA:3.60.21.10] (1-106)
  IPR029052 Metallo-dependent phosphatase-like [SSF56300] (7-104)
  IPR052169 Cell Wall Biosynthesis Accessory Protein [PTHR33393] (5-106)

Nearest PDB structures (foldseek):
  7ov3-assembly1_A  TM=5.204E-01  e=3.947E-01  Sus scrofa
  9cai-assembly1_AO  TM=4.504E-01  e=2.111E+00  Caenorhabditis elegans
  7xrf-assembly1_G-2  TM=3.456E-01  e=1.260E+00  human intestinal bacterium PUE
  9e7f-assembly1_BM  TM=2.870E-01  e=2.914E+00  Pyrobaculum calidifontis JCM 11548
  6ohl-assembly1_A  TM=3.457E-01  e=4.882E+00  Fusobacterium nucleatum

Foldseek 3Di:
DQWDWDADPNWIEIEGEEEAPPPPHPPFDDDDPPDDGGHYVVVVVVSLVVLLVRQVPTPAYEYEYEDAAAQDQEGDPVVVVSQVSSVVSPHPYYHYDDNPYHHDDDD

Solvent-accessible surface area (backbone atoms only — not comparable to full-atom values): 6183 Å² total; per-residue (Å²): 125,67,64,47,79,48,77,55,96,94,40,38,37,22,40,37,53,36,35,54,68,59,85,88,50,79,81,81,48,59,53,52,98,89,42,86,52,45,54,41,54,91,44,48,70,62,49,42,50,53,36,42,50,36,40,77,73,29,80,40,20,35,36,38,35,40,36,72,53,76,75,37,50,65,83,49,71,68,50,52,54,52,47,51,51,40,44,77,31,46,31,75,42,74,48,78,42,69,17,86,50,75,57,81,84,85,133

Organism: NCBI:txid408170

pLDDT: mean 92.66, std 8.21, range [46.84, 98.75]

Sequence (107 aa):
SAVRYVVTGGRKIAIVSATEIERFYHFTQKAQKEKPGVLKTQQEEVWKKELKRAKKNSDYVIAYVHWGTEGKIHYGQDQTEIADLCVKAGADAVIGGHPHRLQGVDS

Secondary structure (DSSP, 8-state):
--EEEEEETTEEEEEEEEE---SS---SPBP-SSS--BPBTT-HHHHHHHHHHHHHH-SEEEEEEE-S-TT-SS--HHHHHHHHHHHHTT-SEEEEE-SSS------